Protein AF-A0A7S2NG39-F1 (afdb_monomer_lite)

Foldseek 3Di:
DDDDDDDPPPVVVVVVVVVVVVVVVVVVVVVVVVVVVVVVVVVVVVVVVVVVVVVVVVVVVVLVPDPPVCNVVVVVVVVVVVVVVVVVVVVVVCCVVCVVVNPDPDDPDDDDPVDVVCPVCVVPNDDDPPNVVVLQCVCCPDPQNPPWDADPPPGDIDGSNRVSQCVVPVPCSVVVD

Organism: NCBI:txid156173

Sequence (177 aa):
VGGVERGGEPAAQMHVLERRVTELEGLLAASQMDLVASQKDLADSQVEVLTLQARVRELEAAASAVPTAGRSARLAELVEQAKAAKETLDAVHSREQHGKFAGTTFTLAYTTLSAFFGGLEARIGAPSPNLRVAMRVEHCTSADSADEYTTGNYGVTTTPEIEWHVAVDPVAGLAQL

pLDDT: mean 81.47, std 14.4, range [37.62, 97.75]

Structure (mmCIF, N/CA/C/O backbone):
data_AF-A0A7S2NG39-F1
#
_entry.id   AF-A0A7S2NG39-F1
#
loop_
_atom_site.group_PDB
_atom_site.id
_atom_site.type_symbol
_atom_site.label_atom_id
_atom_site.label_alt_id
_atom_site.label_comp_id
_atom_site.label_asym_id
_atom_site.label_entity_id
_atom_site.label_seq_id
_atom_site.pdbx_PDB_ins_code
_atom_site.Cartn_x
_atom_site.Cartn_y
_atom_site.Cartn_z
_atom_site.occupancy
_atom_site.B_iso_or_equiv
_atom_site.auth_seq_id
_atom_site.auth_comp_id
_atom_site.auth_asym_id
_atom_site.auth_atom_id
_atom_site.pdbx_PDB_model_num
ATOM 1 N N . VAL A 1 1 ? 64.012 2.418 -18.699 1.00 37.62 1 VAL A N 1
ATOM 2 C CA . VAL A 1 1 ? 63.970 3.829 -18.246 1.00 37.62 1 VAL A CA 1
ATOM 3 C C . VAL A 1 1 ? 62.722 4.422 -18.885 1.00 37.62 1 VAL A C 1
ATOM 5 O O . VAL A 1 1 ? 62.714 4.555 -20.092 1.00 37.62 1 VAL A O 1
ATOM 8 N N . GLY A 1 2 ? 61.565 4.536 -18.239 1.00 43.78 2 GLY A N 1
ATOM 9 C CA . GLY A 1 2 ? 61.298 4.957 -16.866 1.00 43.78 2 GLY A CA 1
ATOM 10 C C . GLY A 1 2 ? 60.747 6.382 -16.937 1.00 43.78 2 GLY A C 1
ATOM 11 O O . GLY A 1 2 ? 61.529 7.301 -17.138 1.00 43.78 2 GLY A O 1
ATOM 12 N N . GLY A 1 3 ? 59.426 6.547 -16.835 1.00 39.28 3 GLY A N 1
ATOM 13 C CA . GLY A 1 3 ? 58.768 7.853 -16.930 1.00 39.28 3 GLY A CA 1
ATOM 14 C C . GLY A 1 3 ? 57.248 7.735 -16.966 1.00 39.28 3 GLY A C 1
ATOM 15 O O . GLY A 1 3 ? 56.629 8.096 -17.958 1.00 39.28 3 GLY A O 1
ATOM 16 N N . VAL A 1 4 ? 56.672 7.155 -15.910 1.00 49.59 4 VAL A N 1
ATOM 17 C CA . VAL A 1 4 ? 55.229 7.194 -15.644 1.00 49.59 4 VAL A CA 1
ATOM 18 C C . VAL A 1 4 ? 54.858 8.609 -15.205 1.00 49.59 4 VAL A C 1
ATOM 20 O O . VAL A 1 4 ? 55.568 9.226 -14.409 1.00 49.59 4 VAL A O 1
ATOM 23 N N . GLU A 1 5 ? 53.749 9.074 -15.770 1.00 60.47 5 GLU A N 1
ATOM 24 C CA . GLU A 1 5 ? 52.965 10.260 -15.440 1.00 60.47 5 GLU A CA 1
ATOM 25 C C . GLU A 1 5 ? 52.917 10.571 -13.939 1.00 60.47 5 GLU A C 1
ATOM 27 O O . GLU A 1 5 ? 52.888 9.655 -13.123 1.00 60.47 5 GLU A O 1
ATOM 32 N N . ARG A 1 6 ? 52.862 11.860 -13.578 1.00 52.62 6 ARG A N 1
ATOM 33 C CA . ARG A 1 6 ? 52.203 12.378 -12.361 1.00 52.62 6 ARG A CA 1
ATOM 34 C C . ARG A 1 6 ? 52.308 13.904 -12.355 1.00 52.62 6 ARG A C 1
ATOM 36 O O . ARG A 1 6 ? 53.350 14.454 -12.013 1.00 52.62 6 ARG A O 1
ATOM 43 N N . GLY A 1 7 ? 51.235 14.587 -12.754 1.00 47.06 7 GLY A N 1
ATOM 44 C CA . GLY A 1 7 ? 51.192 16.056 -12.729 1.00 47.06 7 GLY A CA 1
ATOM 45 C C . GLY A 1 7 ? 49.809 16.718 -12.762 1.00 47.06 7 GLY A C 1
ATOM 46 O O . GLY A 1 7 ? 49.749 17.927 -12.575 1.00 47.06 7 GLY A O 1
ATOM 47 N N . GLY A 1 8 ? 48.707 15.978 -12.968 1.00 50.72 8 GLY A N 1
ATOM 48 C CA . GLY A 1 8 ? 47.359 16.564 -13.121 1.00 50.72 8 GLY A CA 1
ATOM 49 C C . GLY A 1 8 ? 46.299 16.151 -12.087 1.00 50.72 8 GLY A C 1
ATOM 50 O O . GLY A 1 8 ? 45.270 16.809 -11.982 1.00 50.72 8 GLY A O 1
ATOM 51 N N . GLU A 1 9 ? 46.523 15.094 -11.302 1.00 55.62 9 GLU A N 1
ATOM 52 C CA . GLU A 1 9 ? 45.501 14.518 -10.405 1.00 55.62 9 GLU A CA 1
ATOM 53 C C . GLU A 1 9 ? 45.155 15.297 -9.115 1.00 55.62 9 GLU A C 1
ATOM 55 O O . GLU A 1 9 ? 43.982 15.275 -8.734 1.00 55.62 9 GLU A O 1
ATOM 60 N N . PRO A 1 10 ? 46.073 16.000 -8.418 1.00 59.31 10 PRO A N 1
ATOM 61 C CA . PRO A 1 10 ? 45.760 16.514 -7.079 1.00 59.31 10 PRO A CA 1
ATOM 62 C C . PRO A 1 10 ? 44.778 17.698 -7.081 1.00 59.31 10 PRO A C 1
ATOM 64 O O . PRO A 1 10 ? 43.980 17.827 -6.158 1.00 59.31 10 PRO A O 1
ATOM 67 N N . ALA A 1 11 ? 44.778 18.537 -8.123 1.00 61.78 11 ALA A N 1
ATOM 68 C CA . ALA A 1 11 ? 43.866 19.683 -8.218 1.00 61.78 11 ALA A CA 1
ATOM 69 C C . ALA A 1 11 ? 42.419 19.258 -8.533 1.00 61.78 11 ALA A C 1
ATOM 71 O O . ALA A 1 11 ? 41.469 19.797 -7.967 1.00 61.78 11 ALA A O 1
ATOM 72 N N . ALA A 1 12 ? 42.246 18.247 -9.391 1.00 67.12 12 ALA A N 1
ATOM 73 C CA . ALA A 1 12 ? 40.931 17.688 -9.698 1.00 67.12 12 ALA A CA 1
ATOM 74 C C . ALA A 1 12 ? 40.325 16.969 -8.481 1.00 67.12 12 ALA A C 1
ATOM 76 O O . ALA A 1 12 ? 39.138 17.122 -8.200 1.00 67.12 12 ALA A O 1
ATOM 77 N N . GLN A 1 13 ? 41.146 16.239 -7.719 1.00 72.44 13 GLN A N 1
ATOM 78 C CA . GLN A 1 13 ? 40.723 15.597 -6.471 1.00 72.44 13 GLN A CA 1
ATOM 79 C C . GLN A 1 13 ? 40.365 16.624 -5.385 1.00 72.44 13 GLN A C 1
ATOM 81 O O . GLN A 1 13 ? 39.375 16.433 -4.680 1.00 72.44 13 GLN A O 1
ATOM 86 N N . MET A 1 14 ? 41.101 17.739 -5.295 1.00 76.94 14 MET A N 1
ATOM 87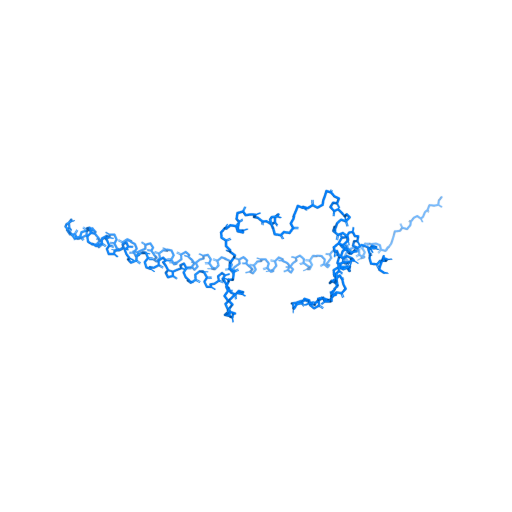 C CA . MET A 1 14 ? 40.796 18.824 -4.354 1.00 76.94 14 MET A CA 1
ATOM 88 C C . MET A 1 14 ? 39.433 19.468 -4.636 1.00 76.94 14 MET A C 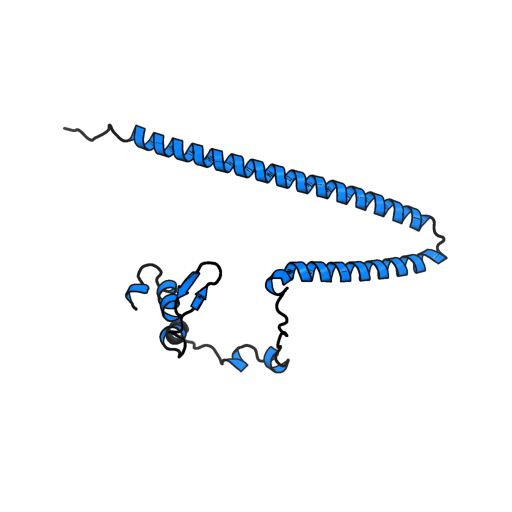1
ATOM 90 O O . MET A 1 14 ? 38.629 19.606 -3.724 1.00 76.94 14 MET A O 1
ATOM 94 N N . HIS A 1 15 ? 39.109 19.760 -5.898 1.00 84.44 15 HIS A N 1
ATOM 95 C CA . HIS A 1 15 ? 37.800 20.322 -6.254 1.00 84.44 15 HIS A CA 1
ATOM 96 C C . HIS A 1 15 ? 36.622 19.380 -5.977 1.00 84.44 15 HIS A C 1
ATOM 98 O O . HIS A 1 15 ? 35.526 19.828 -5.632 1.00 84.44 15 HIS A O 1
ATOM 104 N N . VAL A 1 16 ? 36.824 18.068 -6.129 1.00 87.44 16 VAL A N 1
ATOM 105 C CA . VAL A 1 16 ? 35.810 17.070 -5.762 1.00 87.44 16 VAL A CA 1
ATOM 106 C C . VAL A 1 16 ? 35.602 17.050 -4.246 1.00 87.44 16 VAL A C 1
ATOM 108 O O . VAL A 1 16 ? 34.459 16.997 -3.791 1.00 87.44 16 VAL A O 1
ATOM 111 N N . LEU A 1 17 ? 36.683 17.147 -3.466 1.00 87.00 17 LEU A N 1
ATOM 112 C CA . LEU A 1 17 ? 36.616 17.227 -2.006 1.00 87.00 17 LEU A CA 1
ATOM 113 C C . LEU A 1 17 ? 35.937 18.514 -1.534 1.00 87.00 17 LEU A C 1
ATOM 115 O O . LEU A 1 17 ? 35.039 18.437 -0.703 1.00 87.00 17 LEU A O 1
ATOM 119 N N . GLU A 1 18 ? 36.287 19.669 -2.098 1.00 91.12 18 GLU A N 1
ATOM 120 C CA . GLU A 1 18 ? 35.653 20.958 -1.786 1.00 91.12 18 GLU A CA 1
ATOM 121 C C . GLU A 1 18 ? 34.144 20.912 -2.034 1.00 91.12 18 GLU A C 1
ATOM 123 O O . GLU A 1 18 ? 33.358 21.286 -1.166 1.00 91.12 18 GLU A O 1
ATOM 128 N N . ARG A 1 19 ? 33.719 20.353 -3.175 1.00 92.75 19 ARG A N 1
ATOM 129 C CA . ARG A 1 19 ? 32.294 20.186 -3.486 1.00 92.75 19 ARG A CA 1
ATOM 130 C C . ARG A 1 19 ? 31.588 19.294 -2.466 1.00 92.75 19 ARG A C 1
ATOM 132 O O . ARG A 1 19 ? 30.470 19.600 -2.061 1.00 92.75 19 ARG A O 1
ATOM 139 N N . ARG A 1 20 ? 32.235 18.202 -2.047 1.00 91.69 20 ARG A N 1
ATOM 140 C CA . ARG A 1 20 ? 31.669 17.274 -1.063 1.00 91.69 20 ARG A CA 1
ATOM 141 C C . ARG A 1 20 ? 31.595 17.892 0.332 1.00 91.69 20 ARG A C 1
ATOM 143 O O . ARG A 1 20 ? 30.633 17.631 1.044 1.00 91.69 20 ARG A O 1
ATOM 150 N N . VAL A 1 21 ? 32.570 18.719 0.710 1.00 94.31 21 VAL A N 1
ATOM 151 C CA . VAL A 1 21 ? 32.547 19.479 1.968 1.00 94.31 21 VAL A CA 1
ATOM 152 C C . VAL A 1 21 ? 31.375 20.456 1.969 1.00 94.31 21 VAL A C 1
ATOM 154 O O . VAL A 1 21 ? 30.574 20.407 2.894 1.00 94.31 21 VAL A O 1
ATOM 157 N N . THR A 1 22 ? 31.191 21.243 0.907 1.00 95.06 22 THR A N 1
ATOM 158 C CA . THR A 1 22 ? 30.051 22.170 0.802 1.00 95.06 22 THR A CA 1
ATOM 159 C C . THR A 1 22 ? 28.701 21.446 0.849 1.00 95.06 22 THR A C 1
ATOM 161 O O . THR A 1 22 ? 27.763 21.916 1.488 1.00 95.06 22 THR A O 1
ATOM 164 N N . GLU A 1 23 ? 28.589 20.278 0.209 1.00 95.38 23 GLU A N 1
ATOM 165 C CA . GLU A 1 23 ? 27.380 19.447 0.272 1.00 95.38 23 GLU A CA 1
ATOM 166 C C . GLU A 1 23 ? 27.101 18.955 1.702 1.00 95.38 23 GLU A C 1
ATOM 168 O O . GLU A 1 23 ? 25.974 19.057 2.186 1.00 95.38 23 GLU A O 1
ATOM 173 N N . LEU A 1 24 ? 28.128 18.468 2.405 1.00 93.81 24 LEU A N 1
ATOM 174 C CA . LEU A 1 24 ? 28.005 18.003 3.787 1.00 93.81 24 LEU A CA 1
ATOM 175 C C . LEU A 1 24 ? 27.687 19.142 4.761 1.00 93.81 24 LEU A C 1
ATOM 177 O O . LEU A 1 24 ? 26.894 18.943 5.676 1.00 93.81 24 LEU A O 1
ATOM 181 N N . GLU A 1 25 ? 28.253 20.330 4.556 1.00 95.31 25 GLU A N 1
ATOM 182 C CA . GLU A 1 25 ? 27.925 21.530 5.333 1.00 95.31 25 GLU A CA 1
ATOM 183 C C . GLU A 1 25 ? 26.459 21.938 5.138 1.00 95.31 25 GLU A C 1
ATOM 185 O O . GLU A 1 25 ? 25.771 22.245 6.113 1.00 95.31 25 GLU A O 1
ATOM 190 N N . GLY A 1 26 ? 25.946 21.863 3.905 1.00 95.00 26 GLY A N 1
ATOM 191 C CA . GLY A 1 26 ? 24.533 22.105 3.607 1.00 95.00 26 GLY A CA 1
ATOM 192 C C . GLY A 1 26 ? 23.599 21.090 4.273 1.00 95.00 26 GLY A C 1
ATOM 193 O O . GLY A 1 26 ? 22.599 21.472 4.881 1.00 95.00 26 GLY A O 1
ATOM 194 N N . LEU A 1 27 ? 23.946 19.800 4.219 1.00 94.19 27 LEU A N 1
ATOM 195 C CA . LEU A 1 27 ? 23.180 18.735 4.877 1.00 94.19 27 LEU A CA 1
ATOM 196 C C . LEU A 1 27 ? 23.207 18.863 6.405 1.00 94.19 27 LEU A C 1
ATOM 198 O O . LEU A 1 27 ? 22.187 18.648 7.061 1.00 94.19 27 LEU A O 1
ATOM 202 N N . LEU A 1 28 ? 24.352 19.243 6.976 1.00 93.38 28 LEU A N 1
ATOM 203 C CA . LEU A 1 28 ? 24.485 19.475 8.410 1.00 93.38 28 LEU A CA 1
ATOM 204 C C . LEU A 1 28 ? 23.614 20.653 8.862 1.00 93.38 28 LEU A C 1
ATOM 206 O O . LEU A 1 28 ? 22.925 20.537 9.873 1.00 93.38 28 LEU A O 1
ATOM 210 N N . ALA A 1 29 ? 23.598 21.754 8.105 1.00 93.62 29 ALA A N 1
ATOM 211 C CA . ALA A 1 29 ? 22.752 22.907 8.403 1.00 93.62 29 ALA A CA 1
ATOM 212 C C . ALA A 1 29 ? 21.256 22.549 8.354 1.00 93.62 29 ALA A C 1
ATOM 214 O O . ALA A 1 29 ? 20.513 22.904 9.269 1.00 93.62 29 ALA A O 1
ATOM 215 N N . ALA A 1 30 ? 20.824 21.788 7.343 1.00 92.00 30 ALA A N 1
ATOM 216 C CA . ALA A 1 30 ? 19.444 21.311 7.246 1.00 92.00 30 ALA A CA 1
ATOM 217 C C . ALA A 1 30 ? 19.063 20.422 8.444 1.00 92.00 30 ALA A C 1
ATOM 219 O O . ALA A 1 30 ? 18.064 20.674 9.115 1.00 92.00 30 ALA A O 1
ATOM 220 N N . SER A 1 31 ? 19.914 19.451 8.793 1.00 91.25 31 SER A N 1
ATOM 221 C CA . SER A 1 31 ? 19.675 18.563 9.937 1.00 91.25 31 SER A CA 1
ATOM 222 C C . SER A 1 31 ? 19.627 19.314 11.275 1.00 91.25 31 SER A C 1
ATOM 224 O O . SER A 1 31 ? 18.844 18.954 12.155 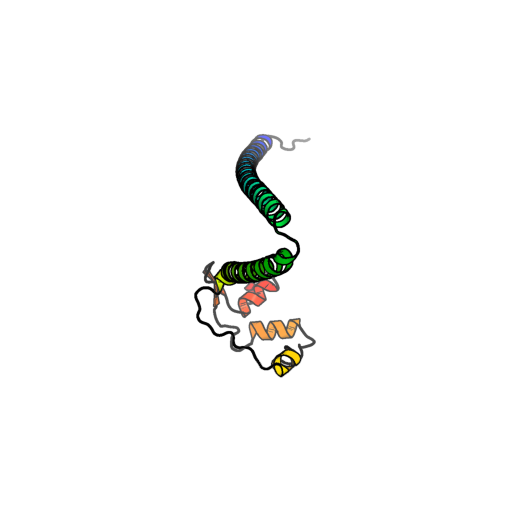1.00 91.25 31 SER A O 1
ATOM 226 N N . GLN A 1 32 ? 20.426 20.372 11.440 1.00 93.38 32 GLN A N 1
ATOM 227 C CA . GLN A 1 32 ? 20.379 21.226 12.628 1.00 93.38 32 GLN A CA 1
ATOM 228 C C . GLN A 1 32 ? 19.061 22.001 12.731 1.00 93.38 32 GLN A C 1
ATOM 230 O O . GLN A 1 32 ? 18.510 22.109 13.826 1.00 93.38 32 GLN A O 1
ATOM 235 N N . MET A 1 33 ? 18.534 22.509 11.614 1.00 91.44 33 MET A N 1
ATOM 236 C CA . MET A 1 33 ? 17.236 23.191 11.598 1.00 91.44 33 MET A CA 1
ATOM 237 C C . MET A 1 33 ? 16.092 22.239 11.969 1.00 91.44 33 MET A C 1
ATOM 239 O O . MET A 1 33 ? 15.256 22.593 12.803 1.00 91.44 33 MET A O 1
ATOM 243 N N . ASP A 1 34 ? 16.102 21.018 11.435 1.00 92.75 34 ASP A N 1
ATOM 244 C CA . ASP A 1 34 ? 15.097 19.994 11.747 1.00 92.75 34 ASP A CA 1
ATOM 245 C C . ASP A 1 34 ? 15.143 19.566 13.221 1.00 92.75 34 ASP A C 1
ATOM 247 O O . ASP A 1 34 ? 14.105 19.376 13.864 1.00 92.75 34 ASP A O 1
ATOM 251 N N . LEU A 1 35 ? 16.348 19.461 13.793 1.00 91.00 35 LEU A N 1
ATOM 252 C CA . LEU A 1 35 ? 16.524 19.151 15.210 1.00 91.00 35 LEU A CA 1
ATOM 253 C C . LEU A 1 35 ? 15.942 20.255 16.102 1.00 91.00 35 LEU A C 1
ATOM 255 O O . LEU A 1 35 ? 15.276 19.947 17.089 1.00 91.00 35 LEU A O 1
ATOM 259 N N . VAL A 1 36 ? 16.157 21.528 15.757 1.00 93.25 36 VAL A N 1
ATOM 260 C CA . VAL A 1 36 ? 15.608 22.667 16.513 1.00 93.25 36 VAL A CA 1
ATOM 261 C C . VAL A 1 36 ? 14.081 22.695 16.440 1.00 93.25 36 VAL A C 1
ATOM 263 O O . VAL A 1 36 ? 13.430 22.912 17.463 1.00 93.25 36 VAL A O 1
ATOM 266 N N . ALA A 1 37 ? 13.498 22.432 15.268 1.00 89.69 37 ALA A N 1
ATOM 267 C CA . ALA A 1 37 ? 12.047 22.320 15.121 1.00 89.69 37 ALA A CA 1
ATOM 268 C C . ALA A 1 37 ? 11.484 21.187 15.996 1.00 89.69 37 ALA A C 1
ATOM 270 O O . ALA A 1 37 ? 10.587 21.415 16.803 1.00 89.69 37 ALA A O 1
ATOM 271 N N . SER A 1 38 ? 12.104 20.005 15.943 1.00 86.12 38 SER A N 1
ATOM 272 C CA . SER A 1 38 ? 11.692 18.844 16.744 1.00 86.12 38 SER A CA 1
ATOM 273 C C . SER A 1 38 ? 11.812 19.092 18.254 1.00 86.12 38 SER A C 1
ATOM 275 O O . SER A 1 38 ? 10.976 18.644 19.038 1.00 86.12 38 SER A O 1
ATOM 277 N N . GLN A 1 39 ? 12.847 19.818 18.688 1.00 89.56 39 GLN A N 1
ATOM 278 C CA . GLN A 1 39 ? 13.022 20.201 20.093 1.00 89.56 39 GLN A CA 1
ATOM 279 C C . GLN A 1 39 ? 11.933 21.164 20.569 1.00 89.56 39 GLN A C 1
ATOM 281 O O . GLN A 1 39 ? 11.482 21.052 21.710 1.00 89.56 39 GLN A O 1
ATOM 286 N N . LYS A 1 40 ? 11.504 22.090 19.708 1.00 89.12 40 LYS A N 1
ATOM 287 C CA . LYS A 1 40 ? 10.410 23.012 20.013 1.00 89.12 40 LYS A CA 1
ATOM 288 C C . LYS A 1 40 ? 9.086 22.263 20.161 1.00 89.12 40 LYS A C 1
ATOM 290 O O . LYS A 1 40 ? 8.419 22.436 21.175 1.00 89.12 40 LYS A O 1
ATOM 295 N N . ASP A 1 41 ? 8.761 21.379 19.223 1.00 89.12 41 ASP A N 1
ATOM 296 C CA . ASP A 1 41 ? 7.522 20.593 19.268 1.00 89.12 41 ASP A CA 1
ATOM 297 C C . ASP A 1 41 ? 7.466 19.689 20.513 1.00 89.12 41 ASP A C 1
ATOM 299 O O . ASP A 1 41 ? 6.421 19.540 21.157 1.00 89.12 41 ASP A O 1
ATOM 303 N N . LEU A 1 42 ? 8.616 19.129 20.912 1.00 88.81 42 LEU A N 1
ATOM 304 C CA . LEU A 1 42 ? 8.738 18.371 22.156 1.00 88.81 42 LEU A CA 1
ATOM 305 C C . LEU A 1 42 ? 8.501 19.254 23.391 1.00 88.81 42 LEU A C 1
ATOM 307 O O . LEU A 1 42 ? 7.829 18.815 24.325 1.00 88.81 42 LEU A O 1
ATOM 311 N N . ALA A 1 43 ? 9.032 20.478 23.411 1.00 89.69 43 ALA A N 1
ATOM 312 C CA . ALA A 1 43 ? 8.824 21.417 24.512 1.00 89.69 43 ALA A CA 1
ATOM 313 C C . ALA A 1 43 ? 7.351 21.846 24.623 1.00 89.69 43 ALA A C 1
ATOM 315 O O . ALA A 1 43 ? 6.797 21.840 25.724 1.00 89.69 43 ALA A O 1
ATOM 316 N N . ASP A 1 44 ? 6.697 22.133 23.497 1.00 88.12 44 ASP A N 1
ATOM 317 C CA . ASP A 1 44 ? 5.276 22.494 23.453 1.00 88.12 44 ASP A CA 1
ATOM 318 C C . ASP A 1 44 ? 4.405 21.332 23.975 1.00 88.12 44 ASP A C 1
ATOM 320 O O . ASP A 1 44 ? 3.540 21.525 24.835 1.00 88.12 44 ASP A O 1
ATOM 324 N N . SER A 1 45 ? 4.725 20.095 23.578 1.00 84.00 45 SER A N 1
ATOM 325 C CA . SER A 1 45 ? 4.057 18.884 24.082 1.00 84.00 45 SER A CA 1
ATOM 326 C C . SER A 1 45 ? 4.271 18.669 25.589 1.00 84.00 45 SER A C 1
ATOM 328 O O . SER A 1 45 ? 3.361 18.246 26.304 1.00 84.00 45 SER A O 1
ATOM 330 N N . GLN A 1 46 ? 5.464 18.969 26.116 1.00 87.38 46 GLN A N 1
ATOM 331 C CA . GLN A 1 46 ? 5.749 18.865 27.554 1.00 87.38 46 GLN A CA 1
ATOM 332 C C . GLN A 1 46 ? 4.926 19.862 28.379 1.00 87.38 46 GLN A C 1
ATOM 334 O O . GLN A 1 46 ? 4.451 19.514 29.464 1.00 87.38 46 GLN A O 1
ATOM 339 N N . VAL A 1 47 ? 4.723 21.081 27.870 1.00 91.25 47 VAL A N 1
ATOM 340 C CA . VAL A 1 47 ? 3.874 22.097 28.514 1.00 91.25 47 VAL A CA 1
ATOM 341 C C . VAL A 1 47 ? 2.417 21.632 28.576 1.00 91.25 47 VAL A C 1
ATOM 343 O O . VAL A 1 47 ? 1.763 21.776 29.616 1.00 91.25 47 VAL A O 1
ATOM 346 N N . GLU A 1 48 ? 1.912 21.023 27.504 1.00 89.00 48 GLU A N 1
ATOM 347 C CA . GLU A 1 48 ? 0.563 20.455 27.475 1.00 89.00 48 GLU A CA 1
ATOM 348 C C . GLU A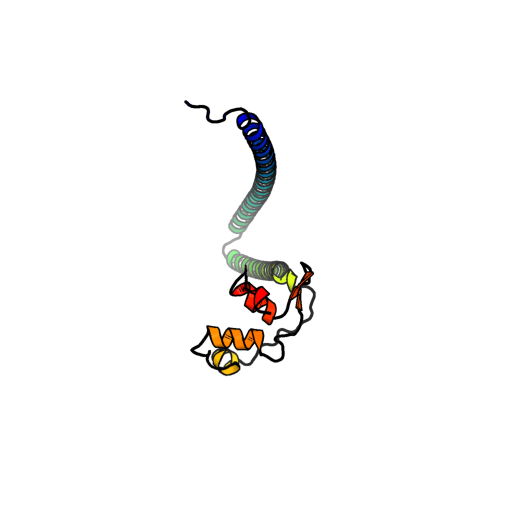 1 48 ? 0.405 19.309 28.487 1.00 89.00 48 GLU A C 1
ATOM 350 O O . GLU A 1 48 ? -0.537 19.311 29.285 1.00 89.00 48 GLU A O 1
ATOM 355 N N . VAL A 1 49 ? 1.368 18.382 28.545 1.00 85.19 49 VAL A N 1
ATOM 356 C CA . VAL A 1 49 ? 1.357 17.271 29.513 1.00 85.19 49 VAL A CA 1
ATOM 357 C C . VAL A 1 49 ? 1.354 17.780 30.955 1.00 85.19 49 VAL A C 1
ATOM 359 O O . VAL A 1 49 ? 0.568 17.292 31.768 1.00 85.19 49 VAL A O 1
ATOM 362 N N . LEU A 1 50 ? 2.180 18.775 31.289 1.00 88.25 50 LEU A N 1
ATOM 363 C CA . LEU A 1 50 ? 2.201 19.367 32.633 1.00 88.25 50 LEU A CA 1
ATOM 364 C C . LEU A 1 50 ? 0.865 20.034 32.985 1.00 88.25 50 LEU A C 1
ATOM 366 O O . LEU A 1 50 ? 0.384 19.910 34.114 1.00 88.25 50 LEU A O 1
ATOM 370 N N . THR A 1 51 ? 0.234 20.688 32.009 1.00 89.00 51 THR A N 1
ATOM 371 C CA . THR A 1 51 ? -1.084 21.314 32.179 1.00 89.00 51 THR A CA 1
ATOM 372 C C . THR A 1 51 ? -2.167 20.265 32.439 1.00 89.00 51 THR A C 1
ATOM 374 O O . THR A 1 51 ? -2.981 20.418 33.354 1.00 89.00 51 THR A O 1
ATOM 377 N N . LEU A 1 52 ? -2.149 19.155 31.698 1.00 77.94 52 LEU A N 1
ATOM 378 C CA . LEU A 1 52 ? -3.064 18.033 31.911 1.00 77.94 52 LEU A CA 1
ATOM 379 C C . LEU A 1 52 ? -2.834 17.359 33.269 1.00 77.94 52 LEU A C 1
ATOM 381 O O . LEU A 1 52 ? -3.797 17.067 33.977 1.00 77.94 52 LEU A O 1
ATOM 385 N N . GLN A 1 53 ? -1.579 17.172 33.680 1.00 83.12 53 GLN A N 1
ATOM 386 C CA . GLN A 1 53 ? -1.243 16.612 34.992 1.00 83.12 53 GLN A CA 1
ATOM 387 C C . GLN A 1 53 ? -1.750 17.485 36.148 1.00 83.12 53 GLN A C 1
ATOM 389 O O . GLN A 1 53 ? -2.251 16.952 37.139 1.00 83.12 53 GLN A O 1
ATOM 394 N N . ALA A 1 54 ? -1.669 18.814 36.029 1.00 85.44 54 ALA A N 1
ATOM 395 C CA . ALA A 1 54 ? -2.239 19.729 37.018 1.00 85.44 54 ALA A CA 1
ATOM 396 C C . ALA A 1 54 ? -3.771 19.594 37.100 1.00 85.44 54 ALA A C 1
ATOM 398 O O . ALA A 1 54 ? -4.320 19.457 38.193 1.00 85.44 54 ALA A O 1
ATOM 399 N N . ARG A 1 55 ? -4.449 19.523 35.947 1.00 82.44 55 ARG A N 1
ATOM 400 C CA . ARG A 1 55 ? -5.907 19.334 35.852 1.00 82.44 55 ARG A CA 1
ATOM 401 C C . ARG A 1 55 ? -6.370 18.019 36.488 1.00 82.44 55 ARG A C 1
ATOM 403 O O . ARG A 1 55 ? -7.385 17.989 37.179 1.00 82.44 55 ARG A O 1
ATOM 410 N N . VAL A 1 56 ? -5.624 16.932 36.274 1.00 76.81 56 VAL A N 1
ATOM 411 C CA . VAL A 1 56 ? -5.910 15.623 36.884 1.00 76.81 56 VAL A CA 1
ATOM 412 C C . VAL A 1 56 ? -5.821 15.708 38.405 1.00 76.81 56 VAL A C 1
ATOM 414 O O . VAL A 1 56 ? -6.751 15.281 39.083 1.00 76.81 56 VAL A O 1
ATOM 417 N N . ARG A 1 57 ? -4.773 16.340 38.949 1.00 81.31 57 ARG A N 1
ATOM 418 C CA . ARG A 1 57 ? -4.633 16.526 40.405 1.00 81.31 57 ARG A CA 1
ATOM 419 C C . ARG A 1 57 ? -5.770 17.354 41.005 1.00 81.31 57 ARG A C 1
ATOM 421 O O . ARG A 1 57 ? -6.249 17.029 42.090 1.00 81.31 57 ARG A O 1
ATOM 428 N N . GLU A 1 58 ? -6.227 18.398 40.314 1.00 78.50 58 GLU A N 1
ATOM 429 C CA . GLU A 1 58 ? -7.389 19.188 40.746 1.00 78.50 58 GLU A CA 1
ATOM 430 C C . GLU A 1 58 ? -8.673 18.346 40.785 1.00 78.50 58 GLU A C 1
ATOM 432 O O . GLU A 1 58 ? -9.432 18.412 41.755 1.00 78.50 58 GLU A O 1
ATOM 437 N N . LEU A 1 59 ? -8.899 17.507 39.769 1.00 71.31 59 LEU A N 1
ATOM 438 C CA . LEU A 1 59 ? -10.052 16.606 39.714 1.00 71.31 59 LEU A CA 1
ATOM 439 C C . LEU A 1 59 ? -9.994 15.518 40.796 1.00 71.31 59 LEU A C 1
ATOM 441 O O . LEU A 1 59 ? -11.019 15.214 41.407 1.00 71.31 59 LEU A O 1
ATOM 445 N N . GLU A 1 60 ? -8.814 14.965 41.076 1.00 71.94 60 GLU A N 1
ATOM 446 C CA . GLU A 1 60 ? -8.596 13.998 42.158 1.00 71.94 60 GLU A CA 1
ATOM 447 C C . GLU A 1 60 ? -8.861 14.620 43.537 1.00 71.94 60 GLU A C 1
ATOM 449 O O . GLU A 1 60 ? -9.554 14.024 44.369 1.00 71.94 60 GLU A O 1
ATOM 454 N N . ALA A 1 61 ? -8.382 15.846 43.773 1.00 74.19 61 ALA A N 1
ATOM 455 C CA . ALA A 1 61 ? -8.644 16.583 45.008 1.00 74.19 61 ALA A CA 1
ATOM 456 C C . ALA A 1 61 ? -10.143 16.884 45.183 1.00 74.19 61 ALA A C 1
ATOM 458 O O . ALA A 1 61 ? -10.698 16.669 46.266 1.00 74.19 61 ALA A O 1
ATOM 459 N N . ALA A 1 62 ? -10.825 17.302 44.112 1.00 67.50 62 ALA A N 1
ATOM 460 C CA . ALA A 1 62 ? -12.268 17.533 44.116 1.00 67.50 62 ALA A CA 1
ATOM 461 C C . ALA A 1 62 ? -13.065 16.239 44.369 1.00 67.50 62 ALA A C 1
ATOM 463 O O . ALA A 1 62 ? -14.031 16.251 45.131 1.00 67.50 62 ALA A O 1
ATOM 464 N N . ALA A 1 63 ? -12.647 15.104 43.799 1.00 62.50 63 ALA A N 1
ATOM 465 C CA . ALA A 1 63 ? -13.280 13.800 44.019 1.00 62.50 63 ALA A CA 1
ATOM 466 C C . ALA A 1 63 ? -13.105 13.285 45.462 1.00 62.50 63 ALA A C 1
ATOM 468 O O . ALA A 1 63 ? -14.003 12.641 46.020 1.00 62.50 63 ALA A O 1
ATOM 469 N N . SER A 1 64 ? -11.972 13.602 46.095 1.00 62.66 64 SER A N 1
ATOM 470 C CA . SER A 1 64 ? -11.716 13.287 47.503 1.00 62.66 64 SER A CA 1
ATOM 471 C C . SER A 1 64 ? -12.648 14.060 48.452 1.00 62.66 64 SER A C 1
ATOM 473 O O . SER A 1 64 ? -13.082 13.507 49.462 1.00 62.66 64 SER A O 1
ATOM 475 N N . ALA A 1 65 ? -13.065 15.278 48.090 1.00 63.50 65 ALA A N 1
ATOM 476 C CA . ALA A 1 65 ? -13.965 16.114 48.893 1.00 63.50 65 ALA A CA 1
ATOM 477 C C . ALA A 1 65 ? -15.457 15.701 48.848 1.00 63.50 65 ALA A C 1
ATOM 479 O O . ALA A 1 65 ? -16.246 16.167 49.671 1.00 63.50 65 ALA A O 1
ATOM 480 N N . VAL A 1 66 ? -15.865 14.817 47.927 1.00 57.88 66 VAL A N 1
ATOM 481 C CA . VAL A 1 66 ? -17.259 14.341 47.803 1.00 57.88 66 VAL A CA 1
ATOM 482 C C . VAL A 1 66 ? -17.517 13.162 48.764 1.00 57.88 66 VAL A C 1
ATOM 484 O O . VAL A 1 66 ? -16.752 12.195 48.737 1.00 57.88 66 VAL A O 1
ATOM 487 N N . PRO A 1 67 ? -18.587 13.169 49.590 1.00 58.44 67 PRO A N 1
ATOM 488 C CA . PRO A 1 67 ? -18.942 12.041 50.458 1.00 58.44 67 PRO A CA 1
ATOM 489 C C . PRO A 1 67 ? -19.128 10.735 49.669 1.00 58.44 67 PRO A C 1
ATOM 491 O O . PRO A 1 67 ? -19.614 10.744 48.539 1.00 58.44 67 PRO A O 1
ATOM 494 N N . THR A 1 68 ? -18.799 9.590 50.274 1.00 56.50 68 THR A N 1
ATOM 495 C CA . THR A 1 68 ? -18.757 8.246 49.653 1.00 56.50 68 THR A CA 1
ATOM 496 C C . THR A 1 68 ? -20.016 7.863 48.861 1.00 56.50 68 THR A C 1
ATOM 498 O O . THR A 1 68 ? -19.906 7.142 47.874 1.00 56.50 68 THR A O 1
ATOM 501 N N . ALA A 1 69 ? -21.191 8.379 49.238 1.00 56.94 69 ALA A N 1
ATOM 502 C CA . ALA A 1 69 ? -22.462 8.134 48.550 1.00 56.94 69 ALA A CA 1
ATOM 503 C C . ALA A 1 69 ? -22.588 8.828 47.173 1.00 56.94 69 ALA A C 1
ATOM 505 O O . ALA A 1 69 ? -23.343 8.358 46.329 1.00 56.94 69 ALA A O 1
ATOM 506 N N . GLY A 1 70 ? -21.842 9.911 46.915 1.00 58.03 70 GLY A N 1
ATOM 507 C CA . GLY A 1 70 ? -21.846 10.635 45.632 1.00 58.03 70 GLY A CA 1
ATOM 508 C C . GLY A 1 70 ? -20.752 10.195 44.652 1.00 58.03 70 GLY A C 1
ATOM 509 O O . GLY A 1 70 ? -20.788 10.560 43.477 1.00 58.03 70 GLY A O 1
ATOM 510 N N . ARG A 1 71 ? -19.777 9.395 45.110 1.00 62.97 71 ARG A N 1
ATOM 511 C CA . ARG A 1 71 ? -18.613 8.993 44.302 1.00 62.97 71 ARG A CA 1
ATOM 512 C C . ARG A 1 71 ? -18.962 8.006 43.187 1.00 62.97 71 ARG A C 1
ATOM 514 O O . ARG A 1 71 ? -18.377 8.107 42.116 1.00 62.97 71 ARG A O 1
ATOM 521 N N . SER A 1 72 ? -19.921 7.099 43.392 1.00 64.69 72 SER A N 1
ATOM 522 C CA . SER A 1 72 ? -20.341 6.157 42.339 1.00 64.69 72 SER A CA 1
ATOM 523 C C . SER A 1 72 ? -21.098 6.860 41.210 1.00 64.69 72 SER A C 1
ATOM 525 O O . SER A 1 72 ? -20.838 6.586 40.042 1.00 64.69 72 SER A O 1
ATOM 527 N N . ALA A 1 73 ? -21.967 7.818 41.549 1.00 72.88 73 ALA A N 1
ATOM 528 C CA . ALA A 1 73 ? -22.687 8.630 40.572 1.00 72.88 73 ALA A CA 1
ATOM 529 C C . ALA A 1 73 ? -21.724 9.512 39.764 1.00 72.88 73 ALA A C 1
ATOM 531 O O . ALA A 1 73 ? -21.805 9.551 38.538 1.00 72.88 73 ALA A O 1
ATOM 532 N N . ARG A 1 74 ? -20.753 10.149 40.435 1.00 75.12 74 ARG A N 1
ATOM 533 C CA . ARG A 1 74 ? -19.740 10.966 39.757 1.00 75.12 74 ARG A CA 1
ATOM 534 C C . ARG A 1 74 ? -18.798 10.136 38.884 1.00 75.12 74 ARG A C 1
ATOM 536 O O . ARG A 1 74 ? -18.428 10.582 37.804 1.00 75.12 74 ARG A O 1
ATOM 543 N N . LEU A 1 75 ? -18.427 8.931 39.321 1.00 77.12 75 LEU A N 1
ATOM 544 C CA . LEU A 1 75 ? -17.613 8.015 38.523 1.00 77.12 75 LEU A CA 1
ATOM 545 C C . LEU A 1 75 ? -18.365 7.528 37.278 1.00 77.12 75 LEU A C 1
ATOM 547 O O . LEU A 1 75 ? -17.784 7.509 36.200 1.00 77.12 75 LEU A O 1
ATOM 551 N N . ALA A 1 76 ? -19.649 7.182 37.404 1.00 71.69 76 ALA A N 1
ATOM 552 C CA . ALA A 1 76 ? -20.477 6.786 36.265 1.00 71.69 76 ALA A CA 1
ATOM 553 C C . ALA A 1 76 ? -20.600 7.918 35.231 1.00 71.69 76 ALA A C 1
ATOM 555 O O . ALA A 1 76 ? -20.440 7.684 34.037 1.00 71.69 76 ALA A O 1
ATOM 556 N N . GLU A 1 77 ? -20.799 9.154 35.694 1.00 78.88 77 GLU A N 1
ATOM 557 C CA . GLU A 1 77 ? -20.847 10.334 34.830 1.00 78.88 77 GLU A CA 1
ATOM 558 C C . GLU A 1 77 ? -19.513 10.571 34.099 1.00 78.88 77 GLU A C 1
ATOM 560 O O . GLU A 1 77 ? -19.501 10.792 32.889 1.00 78.88 77 GLU A O 1
ATOM 565 N N . LEU A 1 78 ? -18.380 10.460 34.803 1.00 78.00 78 LEU A N 1
ATOM 566 C CA . LEU A 1 78 ? -17.049 10.603 34.202 1.00 78.00 78 LEU A CA 1
ATOM 567 C C . LEU A 1 78 ? -16.737 9.494 33.189 1.00 78.00 78 LEU A C 1
ATOM 569 O O . LEU A 1 78 ? -16.106 9.764 32.171 1.00 78.00 78 LEU A O 1
ATOM 573 N N . VAL A 1 79 ? -17.186 8.260 33.437 1.00 76.12 79 VAL A N 1
ATOM 574 C CA . VAL A 1 79 ? -17.017 7.142 32.495 1.00 76.12 79 VAL A CA 1
ATOM 575 C C . VAL A 1 79 ? -17.798 7.388 31.205 1.00 76.12 79 VAL A C 1
ATOM 577 O O . VAL A 1 79 ? -17.257 7.166 30.124 1.00 76.12 79 VAL A O 1
ATOM 580 N N . GLU A 1 80 ? -19.032 7.884 31.288 1.00 82.75 80 GLU A N 1
ATOM 581 C CA . GLU A 1 80 ? -19.815 8.217 30.091 1.00 82.75 80 GLU A CA 1
ATOM 582 C C . GLU A 1 80 ? -19.233 9.420 29.335 1.00 82.75 80 GLU A C 1
ATOM 584 O O . GLU A 1 80 ? -19.125 9.385 28.109 1.00 82.75 80 GLU A O 1
ATOM 589 N N . GLN A 1 81 ? -18.741 10.440 30.045 1.00 79.94 81 GLN A N 1
ATOM 590 C CA . GLN A 1 81 ? -18.018 11.556 29.422 1.00 79.94 81 GLN A CA 1
ATOM 591 C C . GLN A 1 81 ? -16.738 11.087 28.714 1.00 79.94 81 GLN A C 1
ATOM 593 O O . GLN A 1 81 ? -16.455 11.527 27.600 1.00 79.94 81 GLN A O 1
ATOM 598 N N . ALA A 1 82 ? -15.984 10.162 29.316 1.00 72.69 82 ALA A N 1
ATOM 599 C CA . ALA A 1 82 ? -14.775 9.601 28.718 1.00 72.69 82 ALA A CA 1
ATOM 600 C C . ALA A 1 82 ? -15.074 8.747 27.475 1.00 72.69 82 ALA A C 1
ATOM 602 O O . ALA A 1 82 ? -14.335 8.829 26.493 1.00 72.69 82 ALA A O 1
ATOM 603 N N . LYS A 1 83 ? -16.164 7.966 27.475 1.00 79.06 83 LYS A N 1
ATOM 604 C CA . LYS A 1 83 ? -16.614 7.219 26.287 1.00 79.06 83 LYS A CA 1
ATOM 605 C C . LYS A 1 83 ? -16.987 8.156 25.141 1.00 79.06 83 LYS A C 1
ATOM 607 O O . LYS A 1 83 ? -16.473 7.982 24.042 1.00 79.06 83 LYS A O 1
ATOM 612 N N . ALA A 1 84 ? -17.793 9.183 25.410 1.00 80.88 84 ALA A N 1
ATOM 613 C CA . ALA A 1 84 ? -18.196 10.156 24.394 1.00 80.88 84 ALA A CA 1
ATOM 614 C C . ALA A 1 84 ? -16.996 10.943 23.828 1.00 80.88 84 ALA A C 1
ATOM 616 O O . ALA A 1 84 ? -16.898 11.175 22.619 1.00 80.88 84 ALA A O 1
ATOM 617 N N . ALA A 1 85 ? -16.043 11.319 24.689 1.00 77.38 85 ALA A N 1
ATOM 618 C CA . ALA A 1 85 ? -14.801 11.961 24.264 1.00 77.38 85 ALA A CA 1
ATOM 619 C C . ALA A 1 85 ? -13.950 11.029 23.387 1.00 77.38 85 ALA A C 1
ATOM 621 O O . ALA A 1 85 ? -13.434 11.462 22.357 1.00 77.38 85 ALA A O 1
ATOM 622 N N . LYS A 1 86 ? -13.855 9.743 23.750 1.00 80.25 86 LYS A N 1
ATOM 623 C CA . LYS A 1 86 ? -13.150 8.731 22.959 1.00 80.25 86 LYS A CA 1
ATOM 624 C C . LYS A 1 86 ? -13.799 8.513 21.595 1.00 80.25 86 LYS A C 1
ATOM 626 O O . LYS A 1 86 ? -13.088 8.494 20.604 1.00 80.25 86 LYS A O 1
ATOM 631 N N . GLU A 1 87 ? -15.122 8.413 21.517 1.00 80.31 87 GLU A N 1
ATOM 632 C CA . GLU A 1 87 ? -15.838 8.282 20.239 1.00 80.31 87 GLU A CA 1
ATOM 633 C C . GLU A 1 87 ? -15.613 9.492 19.325 1.00 80.31 87 GLU A C 1
ATOM 635 O O . GLU A 1 87 ? -15.408 9.346 18.120 1.00 80.31 87 GLU A O 1
ATOM 640 N N . THR A 1 88 ? -15.586 10.695 19.903 1.00 78.81 88 THR A N 1
ATOM 641 C CA . THR A 1 88 ? -15.288 11.926 19.160 1.00 78.81 88 THR A CA 1
ATOM 642 C C . THR A 1 88 ? -13.851 11.921 18.640 1.00 78.81 88 THR A C 1
ATOM 644 O O . THR A 1 88 ? -13.617 12.253 17.477 1.00 78.81 88 THR A O 1
ATOM 647 N N . LEU A 1 89 ? -12.892 11.510 19.474 1.00 73.88 89 LEU A N 1
ATOM 648 C CA . LEU A 1 89 ? -11.485 11.394 19.097 1.00 73.88 89 LEU A CA 1
ATOM 649 C C . LEU A 1 89 ? -11.282 10.327 18.014 1.00 73.88 89 LEU A C 1
ATOM 651 O O . LEU A 1 89 ? -10.634 10.607 17.011 1.00 73.88 89 LEU A O 1
ATOM 655 N N . ASP A 1 90 ? -11.893 9.151 18.169 1.00 71.38 90 ASP A N 1
ATOM 656 C CA . ASP A 1 90 ? -11.861 8.058 17.194 1.00 71.38 90 ASP A CA 1
ATOM 657 C C . ASP A 1 90 ? -12.442 8.530 15.845 1.00 71.38 90 ASP A C 1
ATOM 659 O O . ASP A 1 90 ? -11.884 8.226 14.790 1.00 71.38 90 ASP A O 1
ATOM 663 N N . ALA A 1 91 ? -13.504 9.345 15.845 1.00 67.81 91 ALA A N 1
ATOM 664 C CA . ALA A 1 91 ? -14.091 9.917 14.631 1.00 67.81 91 ALA A CA 1
ATOM 665 C C . ALA A 1 91 ? -13.209 10.990 13.964 1.00 67.81 91 ALA A C 1
ATOM 667 O O . ALA A 1 91 ? -13.134 11.039 12.734 1.00 67.81 91 ALA A O 1
ATOM 668 N N . VAL A 1 92 ? -12.544 11.850 14.743 1.00 70.69 92 VAL A N 1
ATOM 669 C CA . VAL A 1 92 ? -11.591 12.852 14.228 1.00 70.69 92 VAL A CA 1
ATOM 670 C C . VAL A 1 92 ? -10.347 12.166 13.668 1.00 70.69 92 VAL A C 1
ATOM 672 O O . VAL A 1 92 ? -9.962 12.449 12.536 1.00 70.69 92 VAL A O 1
ATOM 675 N N . HIS A 1 93 ? -9.787 11.204 14.400 1.00 66.06 93 HIS A N 1
ATOM 676 C CA . HIS A 1 93 ? -8.631 10.422 13.971 1.00 66.06 93 HIS A CA 1
ATOM 677 C C . HIS A 1 93 ? -8.945 9.592 12.723 1.00 66.06 93 HIS A C 1
ATOM 679 O O . HIS A 1 93 ? -8.173 9.583 11.767 1.00 66.06 93 HIS A O 1
ATOM 685 N N . SER A 1 94 ? -10.133 8.980 12.667 1.00 57.97 94 SER A N 1
ATOM 686 C CA . SER A 1 94 ? -10.616 8.307 11.459 1.00 57.97 94 SER A CA 1
ATOM 687 C C . SER A 1 94 ? -10.716 9.287 10.290 1.00 57.97 94 SER A C 1
ATOM 689 O O . SER A 1 94 ? -10.264 8.971 9.196 1.00 57.97 94 SER A O 1
ATOM 691 N N . ARG A 1 95 ? -11.248 10.497 10.493 1.00 60.78 95 ARG A N 1
ATOM 692 C CA . ARG A 1 95 ? -11.366 11.513 9.433 1.00 60.78 95 ARG A CA 1
ATOM 693 C C . ARG A 1 95 ? -10.005 11.980 8.909 1.00 60.78 95 ARG A C 1
ATOM 695 O O . ARG A 1 95 ? -9.864 12.160 7.703 1.00 60.78 95 ARG A O 1
ATOM 702 N N . GLU A 1 96 ? -9.021 12.129 9.790 1.00 63.12 96 GLU A N 1
ATOM 703 C CA . GLU A 1 96 ? -7.646 12.505 9.446 1.00 63.12 96 GLU A CA 1
ATOM 704 C C . GLU A 1 96 ? -6.924 11.379 8.681 1.00 63.12 96 GLU A C 1
ATOM 706 O O . GLU A 1 96 ? -6.334 11.615 7.627 1.00 63.12 96 GLU A O 1
ATOM 711 N N . GLN A 1 97 ? -7.069 10.125 9.125 1.00 58.62 97 GLN A N 1
ATOM 712 C CA . GLN A 1 97 ? -6.495 8.946 8.457 1.00 58.62 97 GLN A CA 1
ATOM 713 C C . GLN A 1 97 ? -7.173 8.599 7.120 1.00 58.62 97 GLN A C 1
ATOM 715 O O . GLN A 1 97 ? -6.559 7.980 6.250 1.00 58.62 97 GLN A O 1
ATOM 720 N N . HIS A 1 98 ? -8.432 9.000 6.927 1.00 58.12 98 HIS A N 1
ATOM 721 C CA . HIS A 1 98 ? -9.213 8.732 5.716 1.00 58.12 98 HIS A CA 1
ATOM 722 C C . HIS A 1 98 ? -9.173 9.885 4.705 1.00 58.12 98 HIS A C 1
ATOM 724 O O . HIS A 1 98 ? -9.999 9.908 3.796 1.00 58.12 98 HIS A O 1
ATOM 730 N N . GLY A 1 99 ? -8.210 10.811 4.794 1.00 61.94 99 GLY A N 1
ATOM 731 C CA . GLY A 1 99 ? -8.100 11.969 3.893 1.00 61.94 99 GLY A CA 1
ATOM 732 C C . GLY A 1 99 ? -8.195 11.634 2.394 1.00 61.94 99 GLY A C 1
ATOM 733 O O . GLY A 1 99 ? -8.841 12.358 1.645 1.00 61.94 99 GLY A O 1
ATOM 734 N N . LYS A 1 100 ? -7.667 10.481 1.951 1.00 60.50 100 LYS A N 1
ATOM 735 C CA . LYS A 1 100 ? -7.774 10.018 0.547 1.00 60.50 100 LYS A CA 1
ATOM 736 C C . LYS A 1 100 ? -9.184 9.587 0.108 1.00 60.50 100 LYS A C 1
ATOM 738 O O . LYS A 1 100 ? -9.438 9.432 -1.081 1.00 60.50 100 LYS A O 1
ATOM 743 N N . PHE A 1 101 ? -10.081 9.366 1.063 1.00 63.88 101 PHE A N 1
ATOM 744 C CA . PHE A 1 101 ? -11.498 9.050 0.865 1.00 63.88 101 PHE A CA 1
ATOM 745 C C . PHE A 1 101 ? -12.411 10.209 1.307 1.00 63.88 101 PHE A C 1
ATOM 747 O O . PHE A 1 101 ? -13.623 10.170 1.097 1.00 63.88 101 PHE A O 1
ATOM 754 N N . ALA A 1 102 ? -11.843 11.253 1.919 1.00 58.88 102 ALA A N 1
ATOM 755 C CA . ALA A 1 102 ? -12.552 12.433 2.389 1.00 58.88 102 ALA A CA 1
ATOM 756 C C . ALA A 1 102 ? -12.863 13.356 1.200 1.00 58.88 102 ALA A C 1
ATOM 758 O O . ALA A 1 102 ? -12.156 14.318 0.924 1.00 58.88 102 ALA A O 1
ATOM 759 N N . GLY A 1 103 ? -13.916 13.027 0.454 1.00 56.19 103 GLY A N 1
ATOM 760 C CA . GLY A 1 103 ? -14.368 13.820 -0.695 1.00 56.19 103 GLY A CA 1
ATOM 761 C C . GLY A 1 103 ? -15.124 13.019 -1.747 1.00 56.19 103 GLY A C 1
ATOM 762 O O . GLY A 1 103 ? -15.822 13.599 -2.573 1.00 56.19 103 GLY A O 1
ATOM 763 N N . THR A 1 104 ? -15.046 11.690 -1.700 1.00 57.38 104 THR A N 1
ATOM 764 C CA . THR A 1 104 ? -15.795 10.814 -2.596 1.00 57.38 104 THR A CA 1
ATOM 765 C C . THR A 1 104 ? -16.940 10.175 -1.821 1.00 57.38 104 THR A C 1
ATOM 767 O O . THR A 1 104 ? -16.744 9.370 -0.916 1.00 57.38 104 THR A O 1
ATOM 770 N N . THR A 1 105 ? -18.179 10.531 -2.163 1.00 60.19 105 THR A N 1
ATOM 771 C CA . THR A 1 105 ? -19.372 9.814 -1.694 1.00 60.19 105 THR A CA 1
ATOM 772 C C . THR A 1 105 ? -19.464 8.480 -2.436 1.00 60.19 105 THR A C 1
ATOM 774 O O . THR A 1 105 ? -20.368 8.270 -3.237 1.00 60.19 105 THR A O 1
ATOM 777 N N . PHE A 1 106 ? -18.491 7.588 -2.246 1.00 64.38 106 PHE A N 1
ATOM 778 C CA . PHE A 1 106 ? -18.595 6.228 -2.758 1.00 64.38 106 PHE A CA 1
ATOM 779 C C . PHE A 1 106 ? -19.067 5.314 -1.633 1.00 64.38 106 PHE A C 1
ATOM 781 O O . PHE A 1 106 ? -18.563 5.334 -0.511 1.00 64.38 106 PHE A O 1
ATOM 788 N N . THR A 1 107 ? -20.086 4.519 -1.929 1.00 68.25 107 THR A N 1
ATOM 789 C CA . THR A 1 107 ? -20.507 3.441 -1.046 1.00 68.25 107 THR A CA 1
ATOM 790 C C . THR A 1 107 ? -19.513 2.300 -1.205 1.00 68.25 107 THR A C 1
ATOM 792 O O . THR A 1 107 ? -19.329 1.785 -2.307 1.00 68.25 107 THR A O 1
ATOM 795 N N . LEU A 1 108 ? -18.876 1.892 -0.108 1.00 65.94 108 LEU A N 1
ATOM 796 C CA . LEU A 1 108 ? -18.082 0.667 -0.080 1.00 65.94 108 LEU A CA 1
ATOM 797 C C . LEU A 1 108 ? -19.013 -0.523 -0.344 1.00 65.94 108 LEU A C 1
ATOM 799 O O . LEU A 1 108 ? -19.827 -0.899 0.500 1.00 65.94 108 LEU A O 1
ATOM 803 N N . ALA A 1 109 ? -18.917 -1.089 -1.544 1.00 74.00 109 ALA A N 1
ATOM 804 C CA . ALA A 1 109 ? -19.641 -2.293 -1.912 1.00 74.00 109 ALA A CA 1
ATOM 805 C C . ALA A 1 109 ? -18.895 -3.511 -1.358 1.00 74.00 109 ALA A C 1
ATOM 807 O O . ALA A 1 109 ? -17.855 -3.917 -1.877 1.00 74.00 109 ALA A O 1
ATOM 808 N N . TYR A 1 110 ? -19.431 -4.100 -0.291 1.00 75.19 110 TYR A N 1
ATOM 809 C CA . TYR A 1 110 ? -18.961 -5.381 0.221 1.00 75.19 110 TYR A CA 1
ATOM 810 C C . TYR A 1 110 ? -19.744 -6.521 -0.427 1.00 75.19 110 TYR A C 1
ATOM 812 O O . TYR A 1 110 ? -20.933 -6.410 -0.720 1.00 75.19 110 TYR A O 1
ATOM 820 N N . THR A 1 111 ? -19.064 -7.638 -0.649 1.00 78.62 111 THR A N 1
ATOM 821 C CA . THR A 1 111 ? -19.704 -8.876 -1.099 1.00 78.62 111 THR A CA 1
ATOM 822 C C . THR A 1 111 ? -20.333 -9.628 0.076 1.00 78.62 111 THR A C 1
ATOM 824 O O . THR A 1 111 ? -20.138 -9.272 1.237 1.00 78.62 111 THR A O 1
ATOM 827 N N . THR A 1 112 ? -21.071 -10.702 -0.208 1.00 85.62 112 THR A N 1
ATOM 828 C CA . THR A 1 112 ? -21.626 -11.581 0.830 1.00 85.62 112 THR A CA 1
ATOM 829 C C . THR A 1 112 ? -20.532 -12.237 1.678 1.00 85.62 112 THR A C 1
ATOM 831 O O . THR A 1 112 ? -19.416 -12.481 1.216 1.00 85.62 112 THR A O 1
ATOM 834 N N . LEU A 1 113 ? -20.879 -12.609 2.912 1.00 85.81 113 LEU A N 1
ATOM 835 C CA . LEU A 1 113 ? -19.971 -13.302 3.830 1.00 85.81 113 LEU A CA 1
ATOM 836 C C . LEU A 1 113 ? -19.472 -14.647 3.263 1.00 85.81 113 LEU A C 1
ATOM 838 O O . LEU A 1 113 ? -18.335 -15.044 3.494 1.00 85.81 113 LEU A O 1
ATOM 842 N N . SER A 1 114 ? -20.292 -15.320 2.452 1.00 85.12 114 SER A N 1
ATOM 843 C CA . SER A 1 114 ? -19.884 -16.534 1.734 1.00 85.12 114 SER A CA 1
ATOM 844 C C . SER A 1 114 ? -18.756 -16.263 0.735 1.00 85.12 114 SER A C 1
ATOM 846 O O . SER A 1 114 ? -17.806 -17.038 0.677 1.00 85.12 114 SER A O 1
ATOM 848 N N . ALA A 1 115 ? -18.805 -15.148 0.002 1.00 82.62 115 ALA A N 1
ATOM 849 C CA . ALA A 1 115 ? -17.726 -14.760 -0.902 1.00 82.62 115 ALA A CA 1
ATOM 850 C C . ALA A 1 115 ? -16.462 -14.315 -0.149 1.00 82.62 115 ALA A C 1
ATOM 852 O O . ALA A 1 115 ? -15.361 -14.508 -0.652 1.00 82.62 115 ALA A O 1
ATOM 853 N N . PHE A 1 116 ? -16.606 -13.758 1.058 1.00 83.62 116 PHE A N 1
ATOM 854 C CA . PHE A 1 116 ? -15.465 -13.488 1.934 1.00 83.62 116 PHE A CA 1
ATOM 855 C C . PHE A 1 116 ? -14.752 -14.789 2.335 1.00 83.62 116 PHE A C 1
ATOM 857 O O . PHE A 1 116 ? -13.542 -14.901 2.167 1.00 83.62 116 PHE A O 1
ATOM 864 N N . PHE A 1 117 ? -15.499 -15.801 2.789 1.00 89.75 117 PHE A N 1
ATOM 865 C CA . PHE A 1 117 ? -14.920 -17.091 3.181 1.00 89.75 117 PHE A CA 1
ATOM 866 C C . PHE A 1 117 ? -14.448 -17.953 2.003 1.00 89.75 117 PHE A C 1
ATOM 868 O O . PHE A 1 117 ? -13.547 -18.765 2.182 1.00 89.75 117 PHE A O 1
ATOM 875 N N . GLY A 1 118 ? -15.011 -17.770 0.806 1.00 86.38 118 GLY A N 1
ATOM 876 C CA . GLY A 1 118 ? -14.521 -18.418 -0.415 1.00 86.38 118 GLY A CA 1
ATOM 877 C C . GLY A 1 118 ? -13.150 -17.909 -0.882 1.00 86.38 118 GLY A C 1
ATOM 878 O O . GLY A 1 118 ? -12.489 -18.567 -1.683 1.00 86.38 118 GLY A O 1
ATOM 879 N N . GLY A 1 119 ? -12.704 -16.753 -0.379 1.00 87.75 119 GLY A N 1
ATOM 880 C CA . GLY A 1 119 ? -11.424 -16.157 -0.745 1.00 87.75 119 GLY A CA 1
ATOM 881 C C . GLY A 1 119 ? -11.334 -15.758 -2.223 1.00 87.75 119 GLY A C 1
ATOM 882 O O . GLY A 1 119 ? -12.332 -15.664 -2.940 1.00 87.75 119 GLY A O 1
ATOM 883 N N . LEU A 1 120 ? -10.108 -15.494 -2.683 1.00 86.94 120 LEU A N 1
ATOM 884 C CA . LEU A 1 120 ? -9.845 -15.184 -4.092 1.00 86.94 120 LEU A CA 1
ATOM 885 C C . LEU A 1 120 ? -10.044 -16.413 -4.981 1.00 86.94 120 LEU A C 1
ATOM 887 O O . LEU A 1 120 ? -10.584 -16.288 -6.072 1.00 86.94 120 LEU A O 1
ATOM 891 N N . GLU A 1 121 ? -9.696 -17.604 -4.498 1.00 89.88 121 GLU A N 1
ATOM 892 C CA . GLU A 1 121 ? -9.786 -18.837 -5.282 1.00 89.88 121 GLU A CA 1
ATOM 893 C C . GLU A 1 121 ? -11.218 -19.142 -5.742 1.00 89.88 121 GLU A C 1
ATOM 895 O O . GLU A 1 121 ? -11.432 -19.468 -6.907 1.00 89.88 121 GLU A O 1
ATOM 900 N N . ALA A 1 122 ? -12.230 -18.934 -4.891 1.00 87.88 122 ALA A N 1
ATOM 901 C CA . ALA A 1 122 ? -13.627 -19.102 -5.298 1.00 87.88 122 ALA A CA 1
ATOM 902 C C . ALA A 1 122 ? -14.093 -18.077 -6.351 1.00 87.88 122 ALA A C 1
ATOM 904 O O . ALA A 1 122 ? -15.134 -18.275 -6.977 1.00 87.88 122 ALA A O 1
ATOM 905 N N . ARG A 1 123 ? -13.362 -16.968 -6.527 1.00 85.44 123 ARG A N 1
ATOM 906 C CA . ARG A 1 123 ? -13.699 -15.884 -7.460 1.00 85.44 123 ARG A CA 1
ATOM 907 C C . ARG A 1 123 ? -12.929 -15.953 -8.772 1.00 85.44 123 ARG A C 1
ATOM 909 O O . ARG A 1 123 ? -13.527 -15.728 -9.816 1.00 85.44 123 ARG A O 1
ATOM 916 N N . ILE A 1 124 ? -11.627 -16.221 -8.712 1.00 86.19 124 ILE A N 1
ATOM 917 C CA . ILE A 1 124 ? -10.713 -16.161 -9.864 1.00 86.19 124 ILE A CA 1
ATOM 918 C C . ILE A 1 124 ? -10.031 -17.503 -10.166 1.00 86.19 124 ILE A C 1
ATOM 920 O O . ILE A 1 124 ? -9.258 -17.599 -11.113 1.00 86.19 124 ILE A O 1
ATOM 924 N N . GLY A 1 125 ? -10.346 -18.552 -9.401 1.00 90.31 125 GLY A N 1
ATOM 925 C CA . GLY A 1 125 ? -9.738 -19.871 -9.533 1.00 90.31 125 GLY A CA 1
ATOM 926 C C . GLY A 1 125 ? -8.384 -19.991 -8.832 1.00 90.31 125 GLY A C 1
ATOM 927 O O . GLY A 1 125 ? -7.841 -19.028 -8.285 1.00 90.31 125 GLY A O 1
ATOM 928 N N . ALA A 1 126 ? -7.849 -21.211 -8.833 1.00 90.25 126 ALA A N 1
ATOM 929 C CA . ALA A 1 126 ? -6.517 -21.486 -8.313 1.00 90.25 126 ALA A CA 1
ATOM 930 C C . ALA A 1 126 ? -5.444 -20.908 -9.254 1.00 90.25 126 ALA A C 1
ATOM 932 O O . ALA A 1 126 ? -5.613 -20.944 -10.478 1.00 90.25 126 ALA A O 1
ATOM 933 N N . PRO A 1 127 ? -4.318 -20.409 -8.717 1.00 87.38 127 PRO A N 1
ATOM 934 C CA . PRO A 1 127 ? -3.230 -19.919 -9.547 1.00 87.38 127 PRO A CA 1
ATOM 935 C C . PRO A 1 127 ? -2.637 -21.051 -10.392 1.00 87.38 127 PRO A C 1
ATOM 937 O O . PRO A 1 127 ? -2.535 -22.201 -9.958 1.00 87.38 127 PRO A O 1
ATOM 940 N N . SER A 1 128 ? -2.186 -20.715 -11.600 1.00 90.12 128 SER A N 1
ATOM 941 C CA . SER A 1 128 ? -1.435 -21.656 -12.431 1.00 90.12 128 SER A CA 1
ATOM 942 C C . SER A 1 128 ? -0.134 -22.072 -11.727 1.00 90.12 128 SER A C 1
ATOM 944 O O . SER A 1 128 ? 0.598 -21.198 -11.251 1.00 90.12 128 SER A O 1
ATOM 946 N N . PRO A 1 129 ? 0.234 -23.370 -11.718 1.00 92.94 129 PRO A N 1
ATOM 947 C CA . PRO A 1 129 ? 1.519 -23.812 -11.173 1.00 92.94 129 PRO A CA 1
ATOM 948 C C . PRO A 1 129 ? 2.714 -23.255 -11.968 1.00 92.94 129 PRO A C 1
ATOM 950 O O . PRO A 1 129 ? 3.823 -23.169 -11.447 1.00 92.94 129 PRO A O 1
ATOM 953 N N . ASN A 1 130 ? 2.492 -22.824 -13.216 1.00 94.50 130 ASN A N 1
ATOM 954 C CA . ASN A 1 130 ? 3.499 -22.201 -14.073 1.00 94.50 130 ASN A CA 1
ATOM 955 C C . ASN A 1 130 ? 3.439 -20.667 -13.970 1.00 94.50 130 ASN A C 1
ATOM 957 O O . ASN A 1 130 ? 3.174 -19.983 -14.961 1.00 94.50 130 ASN A O 1
ATOM 961 N N . LEU A 1 131 ? 3.695 -20.131 -12.771 1.00 91.69 131 LEU A N 1
ATOM 962 C CA . LEU A 1 131 ? 3.497 -18.713 -12.426 1.00 91.69 131 LEU A CA 1
ATOM 963 C C . LEU A 1 131 ? 4.101 -17.732 -13.437 1.00 91.69 131 LEU A C 1
ATOM 965 O O . LEU A 1 131 ? 3.391 -16.875 -13.945 1.00 91.69 131 LEU A O 1
ATOM 969 N N . ARG A 1 132 ? 5.385 -17.878 -13.794 1.00 92.81 132 ARG A N 1
ATOM 970 C CA . ARG A 1 132 ? 6.048 -16.947 -14.732 1.00 92.81 132 ARG A CA 1
ATOM 971 C C . ARG A 1 132 ? 5.390 -16.911 -16.111 1.00 92.81 132 ARG A C 1
ATOM 973 O O . ARG A 1 132 ? 5.326 -15.853 -16.724 1.00 92.81 132 ARG A O 1
ATOM 980 N N . VAL A 1 133 ? 4.927 -18.061 -16.599 1.00 94.69 133 VAL A N 1
ATOM 981 C CA . VAL A 1 133 ? 4.238 -18.142 -17.894 1.00 94.69 133 VAL A CA 1
ATOM 982 C C . VAL A 1 133 ? 2.866 -17.493 -17.784 1.00 94.69 133 VAL A C 1
ATOM 984 O O . VAL A 1 133 ? 2.508 -16.705 -18.650 1.00 94.69 133 VAL A O 1
ATOM 987 N N . ALA A 1 134 ? 2.131 -17.781 -16.708 1.00 94.12 134 ALA A N 1
ATOM 988 C CA . ALA A 1 134 ? 0.818 -17.194 -16.468 1.00 94.12 134 ALA A CA 1
ATOM 989 C C . ALA A 1 134 ? 0.881 -15.664 -16.346 1.00 94.12 134 ALA A C 1
ATOM 991 O O . ALA A 1 134 ? 0.111 -14.989 -17.014 1.00 94.12 134 ALA A O 1
ATOM 992 N N . MET A 1 135 ? 1.850 -15.125 -15.599 1.00 94.75 135 MET A N 1
ATOM 993 C CA . MET A 1 135 ? 2.052 -13.677 -15.469 1.00 94.75 135 MET A CA 1
ATOM 994 C C . MET A 1 135 ? 2.378 -13.016 -16.812 1.00 94.75 135 MET A C 1
ATOM 996 O O . MET A 1 135 ? 1.814 -11.975 -17.131 1.00 94.75 135 MET A O 1
ATOM 1000 N N . ARG A 1 136 ? 3.246 -13.634 -17.628 1.00 95.62 136 ARG A N 1
ATOM 1001 C CA . ARG A 1 136 ? 3.552 -13.122 -18.972 1.00 95.62 136 ARG A CA 1
ATOM 1002 C C . ARG A 1 136 ? 2.317 -13.112 -19.868 1.00 95.62 136 ARG A C 1
ATOM 1004 O O . ARG A 1 136 ? 2.090 -12.150 -20.583 1.00 95.62 136 ARG A O 1
ATOM 1011 N N . VAL A 1 137 ? 1.543 -14.196 -19.863 1.00 94.88 137 VAL A N 1
ATOM 1012 C CA . VAL A 1 137 ? 0.303 -14.295 -20.647 1.00 94.88 137 VAL A CA 1
ATOM 1013 C C . VAL A 1 137 ? -0.681 -13.216 -20.200 1.00 94.88 137 VAL A C 1
ATOM 1015 O O . VAL A 1 137 ? -1.209 -12.496 -21.041 1.00 94.88 137 VAL A O 1
ATOM 1018 N N . GLU A 1 138 ? -0.867 -13.045 -18.893 1.00 94.56 138 GLU A N 1
ATOM 1019 C CA . GLU A 1 138 ? -1.722 -11.999 -18.334 1.00 94.56 138 GLU A CA 1
ATOM 1020 C C . GLU A 1 138 ? -1.309 -10.602 -18.823 1.00 94.56 138 GLU A C 1
ATOM 1022 O O . GLU A 1 138 ? -2.143 -9.882 -19.359 1.00 94.56 138 GLU A O 1
ATOM 1027 N N . HIS A 1 139 ? -0.026 -10.249 -18.718 1.00 96.69 139 HIS A N 1
ATOM 1028 C CA . HIS A 1 139 ? 0.450 -8.897 -19.024 1.00 96.69 139 HIS A CA 1
ATOM 1029 C C . HIS A 1 139 ? 0.658 -8.620 -20.517 1.00 96.69 139 HIS A C 1
ATOM 1031 O O . HIS A 1 139 ? 0.597 -7.466 -20.915 1.00 96.69 139 HIS A O 1
ATOM 1037 N N . CYS A 1 140 ? 0.918 -9.638 -21.345 1.00 96.56 140 CYS A N 1
ATOM 1038 C CA . CYS A 1 140 ? 1.256 -9.451 -22.764 1.00 96.56 140 CYS A CA 1
ATOM 1039 C C . CYS A 1 140 ? 0.166 -9.932 -23.734 1.00 96.56 140 CYS A C 1
ATOM 1041 O O . CYS A 1 140 ? 0.293 -9.716 -24.935 1.00 96.56 140 CYS A O 1
ATOM 1043 N N . THR A 1 141 ? -0.852 -10.668 -23.271 1.00 95.50 141 THR A N 1
ATOM 1044 C CA . THR A 1 141 ? -1.832 -11.301 -24.181 1.00 95.50 141 THR A CA 1
ATOM 1045 C C . THR A 1 141 ? -3.295 -11.178 -23.758 1.00 95.50 141 THR A C 1
ATOM 1047 O O . THR A 1 141 ? -4.172 -11.584 -24.524 1.00 95.50 141 THR A O 1
ATOM 1050 N N . SER A 1 142 ? -3.584 -10.645 -22.568 1.00 94.19 142 SER A N 1
ATOM 1051 C CA . SER A 1 142 ? -4.964 -10.358 -22.154 1.00 94.19 142 SER A CA 1
ATOM 1052 C C . SER A 1 142 ? -5.585 -9.253 -23.007 1.00 94.19 142 SER A C 1
ATOM 1054 O O . SER A 1 142 ? -4.889 -8.496 -23.673 1.00 94.19 142 SER A O 1
ATOM 1056 N N . ALA A 1 143 ? -6.916 -9.152 -23.002 1.00 95.56 143 ALA A N 1
ATOM 1057 C CA . ALA A 1 143 ? -7.628 -8.176 -23.832 1.00 95.56 143 ALA A CA 1
ATOM 1058 C C . ALA A 1 143 ? -7.252 -6.712 -23.526 1.00 95.56 143 ALA A C 1
ATOM 1060 O O . ALA A 1 143 ? -7.356 -5.869 -24.409 1.00 95.56 143 ALA A O 1
ATOM 1061 N N . ASP A 1 144 ? -6.813 -6.445 -22.298 1.00 94.62 144 ASP A N 1
ATOM 1062 C CA . ASP A 1 144 ? -6.389 -5.156 -21.753 1.00 94.62 144 ASP A CA 1
ATOM 1063 C C . ASP A 1 144 ? -4.859 -4.980 -21.728 1.00 94.62 144 ASP A C 1
ATOM 1065 O O . ASP A 1 144 ? -4.359 -3.974 -21.230 1.00 94.62 144 ASP A O 1
ATOM 1069 N N . SER A 1 145 ? -4.077 -5.915 -22.286 1.00 95.88 145 SER A N 1
ATOM 1070 C CA . SER A 1 145 ? -2.605 -5.851 -22.230 1.00 95.88 145 SER A CA 1
ATOM 1071 C C . SER A 1 145 ? -2.006 -4.640 -22.951 1.00 95.88 145 SER A C 1
ATOM 1073 O O . SER A 1 145 ? -0.872 -4.248 -22.673 1.00 95.88 145 SER A O 1
ATOM 1075 N N . ALA A 1 146 ? -2.768 -4.061 -23.880 1.00 94.94 146 ALA A N 1
ATOM 1076 C CA . ALA A 1 146 ? -2.404 -2.881 -24.656 1.00 94.94 146 ALA A CA 1
ATOM 1077 C C . ALA A 1 146 ? -3.103 -1.597 -24.171 1.00 94.94 146 ALA A C 1
ATOM 1079 O O . ALA A 1 146 ? -2.906 -0.544 -24.778 1.00 94.94 146 ALA A O 1
ATOM 1080 N N . ASP A 1 147 ? -3.909 -1.664 -23.106 1.00 97.25 147 ASP A N 1
ATOM 1081 C CA . ASP A 1 147 ? -4.600 -0.491 -22.579 1.00 97.25 147 ASP A CA 1
ATOM 1082 C C . ASP A 1 147 ? -3.595 0.439 -21.888 1.00 97.25 147 ASP A C 1
ATOM 1084 O O . ASP A 1 147 ? -2.839 0.039 -20.999 1.00 97.25 147 ASP A O 1
ATOM 1088 N N . GLU A 1 148 ? -3.577 1.701 -22.313 1.00 97.19 148 GLU A N 1
ATOM 1089 C CA . GLU A 1 148 ? -2.699 2.710 -21.732 1.00 97.19 148 GLU A CA 1
ATOM 1090 C C . GLU A 1 148 ? -3.242 3.213 -20.392 1.00 97.19 148 GLU A C 1
ATOM 1092 O O . GLU A 1 148 ? -4.420 3.549 -20.242 1.00 97.19 148 GLU A O 1
ATOM 1097 N N . TYR A 1 149 ? -2.341 3.350 -19.425 1.00 95.88 149 TYR A N 1
ATOM 1098 C CA . TYR A 1 149 ? -2.610 3.983 -18.146 1.00 95.88 149 TYR A CA 1
ATOM 1099 C C . TYR A 1 149 ? -1.581 5.075 -17.861 1.00 95.88 149 TYR A C 1
ATOM 1101 O O . TYR A 1 149 ? -0.373 4.848 -17.956 1.00 95.88 149 TYR A O 1
ATOM 1109 N N . THR A 1 150 ? -2.064 6.256 -17.466 1.00 96.56 150 THR A N 1
ATOM 1110 C CA . THR A 1 150 ? -1.225 7.390 -17.062 1.00 96.56 150 THR A CA 1
ATOM 1111 C C . THR A 1 150 ? -1.393 7.680 -15.578 1.00 96.56 150 THR A C 1
ATOM 1113 O O . THR A 1 150 ? -2.501 7.904 -15.084 1.00 96.56 150 THR A O 1
ATOM 1116 N N . THR A 1 151 ? -0.281 7.745 -14.851 1.00 91.62 151 THR A N 1
ATOM 1117 C CA . THR A 1 151 ? -0.295 8.037 -13.416 1.00 91.62 151 THR A CA 1
ATOM 1118 C C . THR A 1 151 ? -0.609 9.512 -13.164 1.00 91.62 151 THR A C 1
ATOM 1120 O O . THR A 1 151 ? 0.029 10.413 -13.706 1.00 91.62 151 THR A O 1
ATOM 1123 N N . GLY A 1 152 ? -1.587 9.788 -12.298 1.00 88.81 152 GLY A N 1
ATOM 1124 C CA . GLY A 1 152 ? -2.057 11.161 -12.077 1.00 88.81 152 GLY A CA 1
ATOM 1125 C C . GLY A 1 152 ? -1.041 12.094 -11.403 1.00 88.81 152 GLY A C 1
ATOM 1126 O O . GLY A 1 152 ? -1.078 13.299 -11.624 1.00 88.81 152 GLY A O 1
ATOM 1127 N N . ASN A 1 153 ? -0.132 11.565 -10.580 1.00 88.31 153 ASN A N 1
ATOM 1128 C CA . ASN A 1 153 ? 0.788 12.358 -9.755 1.00 88.31 153 ASN A CA 1
ATOM 1129 C C . ASN A 1 153 ? 2.197 12.534 -10.347 1.00 88.31 153 ASN A C 1
ATOM 1131 O O . ASN A 1 153 ? 2.890 13.463 -9.940 1.00 88.31 153 ASN A O 1
ATOM 1135 N N . TYR A 1 154 ? 2.633 11.673 -11.271 1.00 88.50 154 TYR A N 1
ATOM 1136 C CA . TYR A 1 154 ? 3.953 11.780 -11.918 1.00 88.50 154 TYR A CA 1
ATOM 1137 C C . TYR A 1 154 ? 3.932 11.583 -13.443 1.00 88.50 154 TYR A C 1
ATOM 1139 O O . TYR A 1 154 ? 4.989 11.616 -14.066 1.00 88.50 154 TYR A O 1
ATOM 1147 N N . GLY A 1 155 ? 2.752 11.445 -14.060 1.00 93.19 155 GLY A N 1
ATOM 1148 C CA . GLY A 1 155 ? 2.559 11.579 -15.508 1.00 93.19 155 GLY A CA 1
ATOM 1149 C C . GLY A 1 155 ? 3.203 10.491 -16.369 1.00 93.19 155 GLY A C 1
ATOM 1150 O O . GLY A 1 155 ? 3.385 10.698 -17.567 1.00 93.19 155 GLY A O 1
ATOM 1151 N N . VAL A 1 156 ? 3.566 9.347 -15.790 1.00 95.12 156 VAL A N 1
ATOM 1152 C CA . VAL A 1 156 ? 4.129 8.223 -16.550 1.00 95.12 156 VAL A CA 1
ATOM 1153 C C . VAL A 1 156 ? 2.987 7.475 -17.219 1.00 95.12 156 VAL A C 1
ATOM 1155 O O . VAL A 1 156 ? 2.030 7.103 -16.543 1.00 95.12 156 VAL A O 1
ATOM 1158 N N . THR A 1 157 ? 3.101 7.275 -18.533 1.00 96.62 157 THR A N 1
ATOM 1159 C CA . THR A 1 157 ? 2.163 6.478 -19.334 1.00 96.62 157 THR A CA 1
ATOM 1160 C C . THR A 1 157 ? 2.805 5.147 -19.690 1.00 96.62 157 THR A C 1
ATOM 1162 O O . THR A 1 157 ? 3.969 5.120 -20.090 1.00 96.62 157 THR A O 1
ATOM 1165 N N . THR A 1 158 ? 2.066 4.057 -19.519 1.00 96.75 158 THR A N 1
ATOM 1166 C CA . THR A 1 158 ? 2.536 2.689 -19.759 1.00 96.75 158 THR A CA 1
ATOM 1167 C C . THR A 1 158 ? 1.368 1.775 -20.138 1.00 96.75 158 THR A C 1
ATOM 1169 O O . THR A 1 158 ? 0.211 2.161 -19.981 1.00 96.75 158 THR A O 1
ATOM 1172 N N . THR A 1 159 ? 1.673 0.572 -20.618 1.00 97.75 159 THR A N 1
ATOM 1173 C CA . THR A 1 159 ? 0.726 -0.544 -20.783 1.00 97.75 159 THR A CA 1
ATOM 1174 C C . THR A 1 159 ? 1.180 -1.725 -19.916 1.00 97.75 159 THR A C 1
ATOM 1176 O O . THR A 1 159 ? 2.370 -1.788 -19.574 1.00 97.75 159 THR A O 1
ATOM 1179 N N . PRO A 1 160 ? 0.297 -2.685 -19.577 1.00 97.56 160 PRO A N 1
ATOM 1180 C CA . PRO A 1 160 ? 0.698 -3.905 -18.868 1.00 97.56 160 PRO A CA 1
ATOM 1181 C C . PRO A 1 160 ? 1.871 -4.648 -19.530 1.00 97.56 160 PRO A C 1
ATOM 1183 O O . PRO A 1 160 ? 2.760 -5.153 -18.840 1.00 97.56 160 PRO A O 1
ATOM 1186 N N . GLU A 1 161 ? 1.926 -4.666 -20.865 1.00 97.00 161 GLU A N 1
ATOM 1187 C CA . GLU A 1 161 ? 3.018 -5.300 -21.608 1.00 97.00 161 GLU A CA 1
ATOM 1188 C C . GLU A 1 161 ? 4.363 -4.586 -21.381 1.00 97.00 161 GLU A C 1
ATOM 1190 O O . GLU A 1 161 ? 5.370 -5.233 -21.075 1.00 97.00 161 GLU A O 1
ATOM 1195 N N . ILE A 1 162 ? 4.381 -3.249 -21.456 1.00 96.56 162 ILE A N 1
ATOM 1196 C CA . ILE A 1 162 ? 5.577 -2.439 -21.176 1.00 96.56 162 ILE A CA 1
ATOM 1197 C C . ILE A 1 162 ? 6.048 -2.671 -19.735 1.00 96.56 162 ILE A C 1
ATOM 1199 O O . ILE A 1 162 ? 7.241 -2.894 -19.503 1.00 96.56 162 ILE A O 1
ATOM 1203 N N . GLU A 1 163 ? 5.121 -2.659 -18.771 1.00 96.38 163 GLU A N 1
ATOM 1204 C CA . GLU A 1 163 ? 5.431 -2.886 -17.356 1.00 96.38 163 GLU A CA 1
ATOM 1205 C C . GLU A 1 163 ? 6.069 -4.260 -17.129 1.00 96.38 163 GLU A C 1
ATOM 1207 O O . GLU A 1 163 ? 7.075 -4.357 -16.422 1.00 96.38 163 GLU A O 1
ATOM 1212 N N . TRP A 1 164 ? 5.549 -5.316 -17.767 1.00 96.94 164 TRP A N 1
ATOM 1213 C CA . TRP A 1 164 ? 6.111 -6.664 -17.667 1.00 96.94 164 TRP A CA 1
ATOM 1214 C C . TRP A 1 164 ? 7.563 -6.721 -18.141 1.00 96.94 164 TRP A C 1
ATOM 1216 O O . TRP A 1 164 ? 8.432 -7.250 -17.440 1.00 96.94 164 TRP A O 1
ATOM 1226 N N . HIS A 1 165 ? 7.840 -6.165 -19.319 1.00 96.69 165 HIS A N 1
ATOM 1227 C CA . HIS A 1 165 ? 9.174 -6.200 -19.904 1.00 96.69 165 HIS A CA 1
ATOM 1228 C C . HIS A 1 165 ? 10.196 -5.453 -19.038 1.00 96.69 165 HIS A C 1
ATOM 1230 O O . HIS A 1 165 ? 11.270 -5.994 -18.766 1.00 96.69 165 HIS A O 1
ATOM 1236 N N . VAL A 1 166 ? 9.842 -4.273 -18.521 1.00 95.69 166 VAL A N 1
ATOM 1237 C CA . VAL A 1 166 ? 10.698 -3.501 -17.602 1.00 95.69 166 VAL A CA 1
ATOM 1238 C C . VAL A 1 166 ? 10.870 -4.205 -16.252 1.00 95.69 166 VAL A C 1
ATOM 1240 O O . VAL A 1 166 ? 11.966 -4.203 -15.697 1.00 95.69 166 VAL A O 1
ATOM 1243 N N . ALA A 1 167 ? 9.821 -4.831 -15.712 1.00 95.81 167 ALA A N 1
ATOM 1244 C CA . ALA A 1 167 ? 9.887 -5.521 -14.425 1.00 95.81 167 ALA A CA 1
ATOM 1245 C C . ALA A 1 167 ? 10.781 -6.771 -14.467 1.00 95.81 167 ALA A C 1
ATOM 1247 O O . ALA A 1 167 ? 11.481 -7.070 -13.497 1.00 95.81 167 ALA A O 1
ATOM 1248 N N . VAL A 1 168 ? 10.758 -7.514 -15.578 1.00 96.19 168 VAL A N 1
ATOM 1249 C CA . VAL A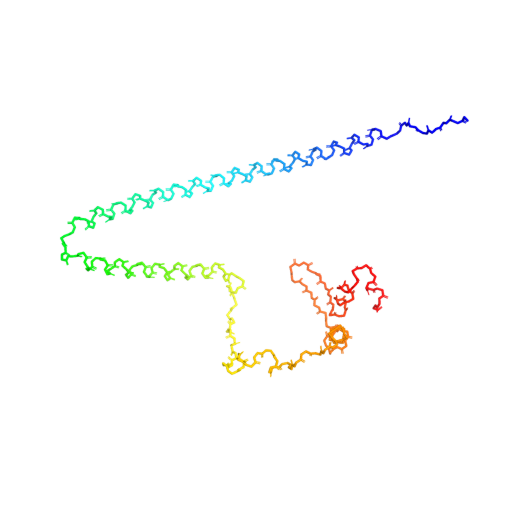 1 168 ? 11.575 -8.724 -15.752 1.00 96.19 168 VAL A CA 1
ATOM 1250 C C . VAL A 1 168 ? 13.029 -8.383 -16.061 1.00 96.19 168 VAL A C 1
ATOM 1252 O O . VAL A 1 168 ? 13.926 -9.064 -15.558 1.00 96.19 168 VAL A O 1
ATOM 1255 N N . ASP A 1 169 ? 13.264 -7.350 -16.869 1.00 96.12 169 ASP A N 1
ATOM 1256 C CA . ASP A 1 169 ? 14.598 -6.861 -17.208 1.00 96.12 169 ASP A CA 1
ATOM 1257 C C . ASP A 1 169 ? 14.590 -5.325 -17.353 1.00 96.12 169 ASP A C 1
ATOM 1259 O O . ASP A 1 169 ? 14.273 -4.797 -18.422 1.00 96.12 169 ASP A O 1
ATOM 1263 N N . PRO A 1 170 ? 14.990 -4.586 -16.302 1.00 94.62 170 PRO A N 1
ATOM 1264 C CA . PRO A 1 170 ? 14.979 -3.124 -16.324 1.00 94.62 170 PRO A CA 1
ATOM 1265 C C . PRO A 1 170 ? 15.942 -2.490 -17.336 1.00 94.62 170 PRO A C 1
ATOM 1267 O O . PRO A 1 170 ? 15.832 -1.296 -17.606 1.00 94.62 170 PRO A O 1
ATOM 1270 N N . VAL A 1 171 ? 16.918 -3.245 -17.854 1.00 95.00 171 VAL A N 1
ATOM 1271 C CA . VAL A 1 171 ? 17.966 -2.723 -18.744 1.00 95.00 171 VAL A CA 1
ATOM 1272 C C . VAL A 1 171 ? 17.653 -3.039 -20.201 1.00 95.00 171 VAL A C 1
ATOM 1274 O O . VAL A 1 171 ? 17.763 -2.157 -21.051 1.00 95.00 171 VAL A O 1
ATOM 1277 N N . ALA A 1 172 ? 17.276 -4.282 -20.502 1.00 94.25 172 ALA A N 1
ATOM 1278 C CA . ALA A 1 172 ? 17.079 -4.755 -21.873 1.00 94.25 172 ALA A CA 1
ATOM 1279 C C . ALA A 1 172 ? 15.644 -5.208 -22.178 1.00 94.25 172 ALA A C 1
ATOM 1281 O O . ALA A 1 172 ? 15.356 -5.590 -23.312 1.00 94.25 172 ALA A O 1
ATOM 1282 N N . GLY A 1 173 ? 14.726 -5.151 -21.212 1.00 91.44 173 GLY A N 1
ATOM 1283 C CA . GLY A 1 173 ? 13.356 -5.636 -21.368 1.00 91.44 173 GLY A CA 1
ATOM 1284 C C . GLY A 1 173 ? 12.592 -4.957 -22.498 1.00 91.44 173 GLY A C 1
ATOM 1285 O O . GLY A 1 173 ? 11.932 -5.634 -23.279 1.00 91.44 173 GLY A O 1
ATOM 1286 N N . LEU A 1 174 ? 12.757 -3.640 -22.648 1.00 92.19 174 LEU A N 1
ATOM 1287 C CA . LEU A 1 174 ? 12.100 -2.860 -23.704 1.00 92.19 174 LEU A CA 1
ATOM 1288 C C . LEU A 1 174 ? 12.557 -3.227 -25.123 1.00 92.19 174 LEU A C 1
ATOM 1290 O O . LEU A 1 174 ? 11.854 -2.921 -26.076 1.00 92.19 174 LEU A O 1
ATOM 1294 N N . ALA A 1 175 ? 13.702 -3.897 -25.287 1.00 93.50 175 ALA A N 1
ATOM 1295 C CA . ALA A 1 175 ? 14.157 -4.363 -26.599 1.00 93.50 175 ALA A CA 1
ATOM 1296 C C . ALA A 1 175 ? 13.353 -5.569 -27.130 1.00 93.50 175 ALA A C 1
ATOM 1298 O O . ALA A 1 175 ? 13.657 -6.075 -28.208 1.00 93.50 175 ALA A O 1
ATOM 1299 N N . GLN A 1 176 ? 12.387 -6.068 -26.355 1.00 82.75 176 GLN A N 1
ATOM 1300 C CA . GLN A 1 176 ? 11.568 -7.240 -26.672 1.00 82.75 176 GLN A CA 1
ATOM 1301 C C . GLN A 1 176 ? 10.137 -6.883 -27.112 1.00 82.75 176 GLN A C 1
ATOM 1303 O O . GLN A 1 176 ? 9.367 -7.807 -27.377 1.00 82.75 176 GLN A O 1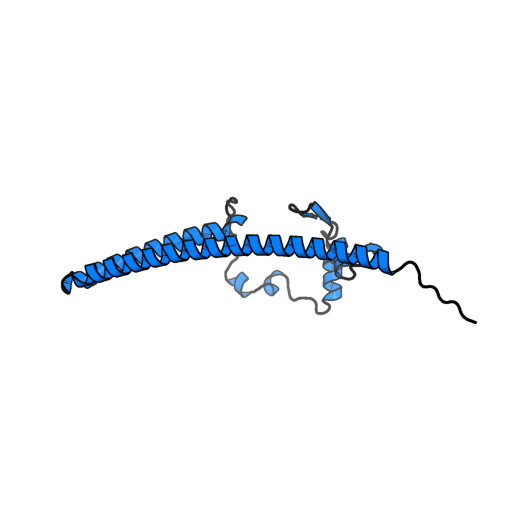
ATOM 1308 N N . LEU A 1 177 ? 9.805 -5.586 -27.155 1.00 83.19 177 LEU A N 1
ATOM 1309 C CA . LEU A 1 177 ? 8.534 -5.034 -27.634 1.00 83.19 177 LEU A CA 1
ATOM 1310 C C . LEU A 1 177 ? 8.523 -4.876 -29.162 1.00 83.19 177 LEU A C 1
ATOM 1312 O O . LEU A 1 177 ? 9.598 -4.566 -29.731 1.00 83.19 177 LEU A O 1
#

Secondary structure (DSSP, 8-state):
------SSHHHHHHHHHHHHHHHHHHHHHHHHHHHHHHHHHHHHHHHHHHHHHHHHHHHHHHHHTS-HHHHHHHHHHHHHHHHHHHHHHHHHHHHHHTGGGTT------PPPHHHHHHTTHHHH-PPPS-HHHHHHHHHHHSTTTT--EE-TTT--EE-HHHHHHHHH-TTTGGGG-

Radius of gyration: 32.31 Å; chains: 1; bounding box: 87×47×78 Å